Protein AF-A0A453B6P6-F1 (afdb_monomer_lite)

Sequence (102 aa):
MLSKTIYILDATSGLSSQLKKRHEMVADKLHVALFACILNFFQKWHVDCSNWRKKFPFLMTSIFPKNQSGVCALHVARHFNGTSLEEILTHVCIMFCLPCYR

pLDDT: mean 81.22, std 14.06, range [35.28, 96.56]

Structure (mmCIF, N/CA/C/O backbone):
data_AF-A0A453B6P6-F1
#
_entry.id   AF-A0A453B6P6-F1
#
loop_
_atom_site.group_PDB
_atom_site.id
_atom_site.type_symbol
_atom_site.label_atom_id
_atom_site.label_alt_id
_atom_site.label_comp_id
_atom_site.label_asym_id
_atom_site.label_entity_id
_atom_site.label_seq_id
_atom_site.pdbx_PDB_ins_code
_atom_site.Cartn_x
_atom_site.Cartn_y
_atom_site.Cartn_z
_atom_site.occupancy
_atom_site.B_iso_or_equiv
_atom_site.auth_seq_id
_atom_site.auth_comp_id
_atom_site.auth_asym_id
_atom_site.auth_atom_id
_atom_site.pdbx_PDB_model_num
ATOM 1 N N . MET A 1 1 ? 6.660 1.498 16.887 1.00 46.59 1 MET A N 1
ATOM 2 C CA . MET A 1 1 ? 5.424 2.269 16.625 1.00 46.59 1 MET A CA 1
ATOM 3 C C . MET A 1 1 ? 4.965 1.938 15.209 1.00 46.59 1 MET A C 1
ATOM 5 O O . MET A 1 1 ? 5.741 2.146 14.285 1.00 46.59 1 MET A O 1
ATOM 9 N N . LEU A 1 2 ? 3.783 1.340 15.030 1.00 63.66 2 LEU A N 1
ATOM 10 C CA . LEU A 1 2 ? 3.263 1.004 13.697 1.00 63.66 2 LEU A CA 1
ATOM 11 C C . LEU A 1 2 ? 2.992 2.295 12.911 1.00 63.66 2 LEU A C 1
ATOM 13 O O . LEU A 1 2 ? 2.363 3.219 13.424 1.00 63.66 2 LEU A O 1
ATOM 17 N N . SER A 1 3 ? 3.498 2.381 11.681 1.00 80.00 3 SER A N 1
ATOM 18 C CA . SER A 1 3 ? 3.279 3.556 10.835 1.00 80.00 3 SER A CA 1
ATOM 19 C C . SER A 1 3 ? 1.909 3.452 10.159 1.00 80.00 3 SER A C 1
ATOM 21 O O . SER A 1 3 ? 1.656 2.485 9.443 1.00 80.00 3 SER A O 1
ATOM 23 N N . LYS A 1 4 ? 1.052 4.461 10.333 1.00 89.56 4 LYS A N 1
ATOM 24 C CA . LYS A 1 4 ? -0.202 4.601 9.580 1.00 89.56 4 LYS A CA 1
ATOM 25 C C . LYS A 1 4 ? 0.094 5.080 8.162 1.00 89.56 4 LYS A C 1
ATOM 27 O O . LYS A 1 4 ? 0.103 6.283 7.887 1.00 89.56 4 LYS A O 1
ATOM 32 N N . THR A 1 5 ? 0.419 4.140 7.284 1.00 91.62 5 THR A N 1
ATOM 33 C CA . THR A 1 5 ? 0.814 4.435 5.907 1.00 91.62 5 THR A CA 1
ATOM 34 C C . THR A 1 5 ? 0.041 3.563 4.929 1.00 91.62 5 THR A C 1
ATOM 36 O O . THR A 1 5 ? -0.005 2.348 5.085 1.00 91.62 5 THR A O 1
ATOM 39 N N . ILE A 1 6 ? -0.519 4.188 3.898 1.00 93.19 6 ILE A N 1
ATOM 40 C CA . ILE A 1 6 ? -1.075 3.523 2.723 1.00 93.19 6 ILE A CA 1
ATOM 41 C C . ILE A 1 6 ? -0.003 3.565 1.635 1.00 93.19 6 ILE A C 1
ATOM 43 O O . ILE A 1 6 ? 0.362 4.641 1.150 1.00 93.19 6 ILE A O 1
ATOM 47 N N . TYR A 1 7 ? 0.519 2.400 1.271 1.00 91.81 7 TYR A N 1
ATOM 48 C CA . TYR A 1 7 ? 1.460 2.266 0.166 1.00 91.81 7 TYR A CA 1
ATOM 49 C C . TYR A 1 7 ? 0.694 2.055 -1.132 1.00 91.81 7 TYR A C 1
ATOM 51 O O . TYR A 1 7 ? -0.113 1.138 -1.245 1.00 91.81 7 TYR A O 1
ATOM 59 N N . ILE A 1 8 ? 0.947 2.924 -2.102 1.00 90.81 8 ILE A N 1
ATOM 60 C CA . ILE A 1 8 ? 0.338 2.870 -3.424 1.00 90.81 8 ILE A CA 1
ATOM 61 C C . ILE A 1 8 ? 1.420 2.434 -4.404 1.00 90.81 8 ILE A C 1
ATOM 63 O O . ILE A 1 8 ? 2.398 3.153 -4.616 1.00 90.81 8 ILE A O 1
ATOM 67 N N . LEU A 1 9 ? 1.240 1.245 -4.973 1.00 87.12 9 LEU A N 1
ATOM 68 C CA . LEU A 1 9 ? 2.232 0.562 -5.795 1.00 87.12 9 LEU A CA 1
ATOM 69 C C . LEU A 1 9 ? 1.677 0.423 -7.218 1.00 87.12 9 LEU A C 1
ATOM 71 O O . LEU A 1 9 ? 0.659 -0.234 -7.420 1.00 87.12 9 LEU A O 1
ATOM 75 N N . ASP A 1 10 ? 2.326 1.059 -8.195 1.00 84.56 10 ASP A N 1
ATOM 76 C CA . ASP A 1 10 ? 1.951 0.998 -9.613 1.00 84.56 10 ASP A CA 1
ATOM 77 C C . ASP A 1 10 ? 3.181 0.675 -10.459 1.00 84.56 10 ASP A C 1
ATOM 79 O O . AS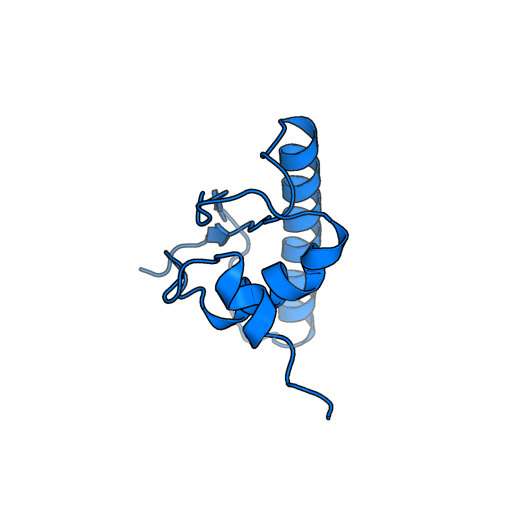P A 1 10 ? 4.190 1.376 -10.402 1.00 84.56 10 ASP A O 1
ATOM 83 N N . ALA A 1 11 ? 3.074 -0.403 -11.232 1.00 78.19 11 ALA A N 1
ATOM 84 C CA . ALA A 1 11 ? 4.148 -0.942 -12.054 1.00 78.19 11 ALA A CA 1
ATOM 85 C C . ALA A 1 11 ? 4.124 -0.502 -13.514 1.00 78.19 11 ALA A C 1
ATOM 87 O O . ALA A 1 11 ? 5.065 -0.746 -14.270 1.00 78.19 11 ALA A O 1
ATOM 88 N N . THR A 1 12 ? 2.998 0.063 -13.936 1.00 71.75 12 THR A N 1
ATOM 89 C CA . THR A 1 12 ? 2.613 0.082 -15.350 1.00 71.75 12 THR A CA 1
ATOM 90 C C . THR A 1 12 ? 2.735 1.444 -16.000 1.00 71.75 12 THR A C 1
ATOM 92 O O . THR A 1 12 ? 2.596 1.587 -17.216 1.00 71.75 12 THR A O 1
ATOM 95 N N . SER A 1 13 ? 3.015 2.461 -15.195 1.00 63.53 13 SER A N 1
ATOM 96 C CA . SER A 1 13 ? 3.138 3.828 -15.665 1.00 63.53 13 SER A CA 1
ATOM 97 C C . SER A 1 13 ? 4.117 4.603 -14.805 1.00 63.53 13 SER A C 1
ATOM 99 O O . SER A 1 13 ? 4.058 4.559 -13.579 1.00 63.53 13 SER A O 1
ATOM 101 N N . GLY A 1 14 ? 4.964 5.400 -15.461 1.00 66.25 14 GLY A N 1
ATOM 102 C CA . GLY A 1 14 ? 5.594 6.535 -14.798 1.00 66.25 14 GLY A CA 1
ATOM 103 C C . GLY A 1 14 ? 4.503 7.399 -14.160 1.00 66.25 14 GLY A C 1
ATOM 104 O O . GLY A 1 14 ? 3.490 7.703 -14.798 1.00 66.25 14 GLY A O 1
ATOM 105 N N . LEU A 1 15 ? 4.668 7.726 -12.880 1.00 68.19 15 LEU A N 1
ATOM 106 C CA . LEU A 1 15 ? 3.622 8.304 -12.039 1.00 68.19 15 LEU A CA 1
ATOM 107 C C . LEU A 1 15 ? 3.310 9.758 -12.444 1.00 68.19 15 LEU A C 1
ATOM 109 O O . LEU A 1 15 ? 3.779 10.709 -11.821 1.00 68.19 15 LEU A O 1
ATOM 113 N N . SER A 1 16 ? 2.519 9.945 -13.503 1.00 80.56 16 SER A N 1
ATOM 114 C CA . SER A 1 16 ? 2.041 11.273 -13.897 1.00 80.56 16 SER A CA 1
ATOM 115 C C . SER A 1 16 ? 1.216 11.906 -12.771 1.00 80.56 16 SER A C 1
ATOM 117 O O . SER A 1 16 ? 0.580 11.213 -11.972 1.00 80.56 16 SER A O 1
ATOM 119 N N . SER A 1 17 ? 1.178 13.238 -12.716 1.00 83.94 17 SER A N 1
ATOM 120 C CA . SER A 1 17 ? 0.433 13.970 -11.681 1.00 83.94 17 SER A CA 1
ATOM 121 C C . SER A 1 17 ? -1.063 13.627 -11.669 1.00 83.94 17 SER A C 1
ATOM 123 O O . SER A 1 17 ? -1.666 13.522 -10.601 1.00 83.94 17 SER A O 1
ATOM 125 N N . GLN A 1 18 ? -1.662 13.402 -12.841 1.00 86.75 18 GLN A N 1
ATOM 126 C CA . GLN A 1 18 ? -3.064 12.999 -12.972 1.00 86.75 18 GLN A CA 1
ATOM 127 C C . GLN A 1 18 ? -3.301 11.580 -12.451 1.00 86.75 18 GLN A C 1
ATOM 129 O O . GLN A 1 18 ? -4.262 11.337 -11.718 1.00 86.75 18 GLN A O 1
ATOM 134 N N . LEU A 1 19 ? -2.410 10.648 -12.790 1.00 85.75 19 LEU A N 1
ATOM 135 C CA . LEU A 1 19 ? -2.514 9.269 -12.333 1.00 85.75 19 LEU A CA 1
ATOM 136 C C . LEU A 1 19 ? -2.302 9.162 -10.821 1.00 85.75 19 LEU A C 1
ATOM 138 O O . LEU A 1 19 ? -3.054 8.462 -10.149 1.00 85.75 19 LEU A O 1
ATOM 142 N N . LYS A 1 20 ? -1.351 9.927 -10.273 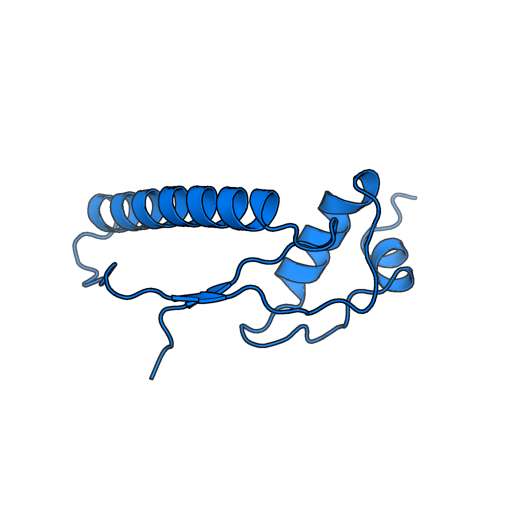1.00 88.19 20 LYS A N 1
ATOM 143 C CA . LYS A 1 20 ? -1.138 10.038 -8.828 1.00 88.19 20 LYS A CA 1
ATOM 144 C C . LYS A 1 20 ? -2.417 10.466 -8.107 1.00 88.19 20 LYS A C 1
ATOM 146 O O . LYS A 1 20 ? -2.846 9.776 -7.189 1.00 88.19 20 LYS A O 1
ATOM 151 N N . LYS A 1 21 ? -3.077 11.536 -8.571 1.00 91.44 21 LYS A N 1
ATOM 152 C CA . LYS A 1 21 ? -4.362 11.996 -8.011 1.00 91.44 21 LYS A CA 1
ATOM 153 C C . LYS A 1 21 ? -5.440 10.916 -8.087 1.00 91.44 21 LYS A C 1
ATOM 155 O O . LYS A 1 21 ? -6.186 10.715 -7.133 1.00 91.44 21 LYS A O 1
ATOM 160 N N . ARG A 1 22 ? -5.524 10.198 -9.213 1.00 91.94 22 ARG A N 1
ATOM 161 C CA . ARG A 1 22 ? -6.472 9.087 -9.371 1.00 91.94 22 ARG A CA 1
ATOM 162 C C . ARG A 1 22 ? -6.229 7.993 -8.335 1.00 91.94 22 ARG A C 1
ATOM 164 O O . ARG A 1 22 ? -7.180 7.554 -7.695 1.00 91.94 22 ARG A O 1
ATOM 171 N N . HIS A 1 23 ? -4.976 7.594 -8.149 1.00 92.25 23 HIS A N 1
ATOM 172 C CA . HIS A 1 23 ? -4.607 6.607 -7.140 1.00 92.25 23 HIS A CA 1
ATOM 173 C C . HIS A 1 23 ? -4.889 7.092 -5.716 1.00 92.25 23 HIS A C 1
ATOM 175 O O . HIS A 1 23 ? -5.404 6.324 -4.909 1.00 92.25 23 HIS A O 1
ATOM 181 N N . GLU A 1 24 ? -4.634 8.366 -5.410 1.00 93.62 24 GLU A N 1
ATOM 182 C CA . GLU A 1 24 ? -4.959 8.952 -4.102 1.00 93.62 24 GLU A CA 1
ATOM 183 C C . GLU A 1 24 ? -6.461 8.894 -3.803 1.00 93.62 24 GLU A C 1
ATOM 185 O O . GLU A 1 24 ? -6.829 8.525 -2.689 1.00 93.62 24 GLU A O 1
ATOM 190 N N . MET A 1 25 ? -7.316 9.194 -4.788 1.00 94.94 25 MET A N 1
ATOM 191 C CA . MET A 1 25 ? -8.774 9.099 -4.639 1.00 94.94 25 MET A CA 1
ATOM 192 C C . MET A 1 25 ? -9.249 7.658 -4.428 1.00 94.94 25 MET A C 1
ATOM 194 O O . MET A 1 25 ? -10.157 7.413 -3.634 1.00 94.94 25 MET A O 1
ATOM 198 N N . VAL A 1 26 ? -8.664 6.695 -5.148 1.00 95.06 26 VAL A N 1
ATOM 199 C CA . VAL A 1 26 ? -8.989 5.271 -4.967 1.00 95.06 26 VAL A CA 1
ATOM 200 C C . VAL A 1 26 ? -8.567 4.808 -3.574 1.00 95.06 26 VAL A C 1
ATOM 202 O O . VAL A 1 26 ? -9.358 4.165 -2.887 1.00 95.06 26 VAL A O 1
ATOM 205 N N . ALA A 1 27 ? -7.367 5.189 -3.132 1.00 95.44 27 ALA A N 1
ATOM 206 C CA . ALA A 1 27 ? -6.872 4.883 -1.797 1.00 95.44 27 ALA A CA 1
ATOM 207 C C . ALA A 1 27 ? -7.789 5.444 -0.699 1.00 95.44 27 ALA A C 1
ATOM 209 O O . ALA A 1 27 ? -8.084 4.726 0.252 1.00 95.44 27 ALA A O 1
ATOM 210 N N . ASP A 1 28 ? -8.301 6.672 -0.846 1.00 95.00 28 ASP A N 1
ATOM 211 C CA . ASP A 1 28 ? -9.254 7.250 0.114 1.00 95.00 28 ASP A CA 1
ATOM 212 C C . ASP A 1 28 ? -10.559 6.461 0.187 1.00 95.00 28 ASP A C 1
ATOM 214 O O . ASP A 1 28 ? -11.031 6.140 1.277 1.00 95.00 28 ASP A O 1
ATOM 218 N N . LYS A 1 29 ? -11.129 6.101 -0.968 1.00 96.56 29 LYS A N 1
ATOM 219 C CA . LYS A 1 29 ? -12.368 5.314 -1.016 1.00 96.56 29 LYS A CA 1
ATOM 220 C C . LYS A 1 29 ? -12.194 3.946 -0.362 1.00 96.56 29 LYS A C 1
ATOM 222 O O . LYS A 1 29 ? -13.048 3.540 0.422 1.00 96.56 29 LYS A O 1
ATOM 227 N N . LEU A 1 30 ? -11.091 3.256 -0.659 1.00 96.25 30 LEU A N 1
ATOM 228 C CA . LEU A 1 30 ? -10.773 1.963 -0.051 1.00 96.25 30 LEU A CA 1
ATOM 229 C C . LEU A 1 30 ? -10.545 2.091 1.454 1.00 96.25 30 LEU A C 1
ATOM 231 O O . LEU A 1 30 ? -11.025 1.255 2.212 1.00 96.25 30 LEU A O 1
ATOM 235 N N . HIS A 1 31 ? -9.859 3.146 1.891 1.00 95.31 31 HIS A N 1
ATOM 236 C CA . HIS A 1 31 ? -9.603 3.400 3.302 1.00 95.31 31 HIS A CA 1
ATOM 237 C C . HIS A 1 31 ? -10.907 3.614 4.082 1.00 95.31 31 HIS A C 1
ATOM 239 O O . HIS A 1 31 ? -11.128 2.951 5.093 1.00 95.31 31 HIS A O 1
ATOM 245 N N . VAL A 1 32 ? -11.814 4.459 3.578 1.00 94.00 32 VAL A N 1
ATOM 246 C CA . VAL A 1 32 ? -13.135 4.674 4.193 1.00 94.00 32 VAL A CA 1
ATOM 247 C C . VAL A 1 32 ? -13.949 3.380 4.222 1.00 94.00 32 VAL A C 1
ATOM 249 O O . VAL A 1 32 ? -14.487 3.022 5.269 1.00 94.00 32 VAL A O 1
ATOM 252 N N . ALA A 1 33 ? -14.015 2.655 3.102 1.00 95.12 33 ALA A N 1
ATOM 253 C CA . ALA A 1 33 ? -14.772 1.408 3.014 1.00 95.12 33 ALA A CA 1
ATOM 254 C C . ALA A 1 33 ? -14.234 0.333 3.971 1.00 95.12 33 ALA A C 1
ATOM 256 O O . ALA A 1 33 ? -15.013 -0.325 4.656 1.00 95.12 33 ALA A O 1
ATOM 257 N N . LEU A 1 34 ? -12.909 0.190 4.072 1.00 94.06 34 LEU A N 1
ATOM 258 C CA . LEU A 1 34 ? -12.271 -0.759 4.981 1.00 94.06 34 LEU A CA 1
ATOM 259 C C . LEU A 1 34 ? -12.631 -0.460 6.438 1.00 94.06 34 LEU A C 1
ATOM 261 O O . LEU A 1 34 ? -13.025 -1.366 7.166 1.00 94.06 34 LEU A O 1
ATOM 265 N N . PHE A 1 35 ? -12.540 0.801 6.863 1.00 92.00 35 PHE A N 1
ATOM 266 C CA . PHE A 1 35 ? -12.891 1.174 8.232 1.00 92.00 35 PHE A CA 1
ATOM 267 C C . PHE A 1 35 ? -14.389 1.046 8.508 1.00 92.00 35 PHE A C 1
ATOM 269 O O . PHE A 1 35 ? -14.753 0.612 9.597 1.00 92.00 35 PHE A O 1
ATOM 276 N N . ALA A 1 36 ? -15.256 1.324 7.532 1.00 91.38 36 ALA A N 1
ATOM 277 C CA . ALA A 1 36 ? -16.684 1.039 7.659 1.00 91.38 36 ALA A CA 1
ATOM 278 C C . ALA A 1 36 ? -16.941 -0.465 7.869 1.00 91.38 36 ALA A C 1
ATOM 280 O O . ALA A 1 36 ? -17.695 -0.841 8.764 1.00 91.38 36 ALA A O 1
ATOM 281 N N . CYS A 1 37 ? -16.264 -1.337 7.114 1.00 93.31 37 CYS A N 1
ATOM 282 C CA . CYS A 1 37 ? -16.324 -2.783 7.330 1.00 93.31 37 CYS A CA 1
ATOM 283 C C . CYS A 1 37 ? -15.823 -3.169 8.727 1.00 93.31 37 CYS A C 1
ATOM 285 O O . CYS A 1 37 ? -16.477 -3.950 9.414 1.00 93.31 37 CYS A O 1
ATOM 287 N N . ILE A 1 38 ? -14.697 -2.607 9.176 1.00 91.88 38 ILE A N 1
ATOM 288 C CA . ILE A 1 38 ? -14.158 -2.904 10.508 1.00 91.88 38 ILE A CA 1
ATOM 289 C C . ILE A 1 38 ? -15.152 -2.494 11.599 1.00 91.88 38 ILE A C 1
ATOM 291 O O . ILE A 1 38 ? -15.439 -3.292 12.484 1.00 91.88 38 ILE A O 1
ATOM 295 N N . LEU A 1 39 ? -15.733 -1.297 11.511 1.00 89.12 39 LEU A N 1
ATOM 296 C CA . LEU A 1 39 ? -16.723 -0.813 12.476 1.00 89.12 39 LEU A CA 1
ATOM 297 C C . LEU A 1 39 ? -17.984 -1.687 12.502 1.00 89.12 39 LEU A C 1
ATOM 299 O O . LEU A 1 39 ? -18.511 -1.970 13.576 1.00 89.12 39 LEU A O 1
ATOM 303 N N . ASN A 1 40 ? -18.442 -2.149 11.337 1.00 90.62 40 ASN A N 1
ATOM 304 C CA . ASN A 1 40 ? -19.647 -2.968 11.230 1.00 90.62 40 ASN A CA 1
ATOM 305 C C . ASN A 1 40 ? -19.442 -4.396 11.758 1.00 90.62 40 ASN A C 1
ATOM 307 O O . ASN A 1 40 ? -20.311 -4.917 12.456 1.00 90.62 40 ASN A O 1
ATOM 311 N N . PHE A 1 41 ? -18.310 -5.029 11.437 1.00 93.06 41 PHE A N 1
ATOM 312 C CA . PHE A 1 41 ? -18.077 -6.449 11.729 1.00 93.06 41 PHE A CA 1
ATOM 313 C C . PHE A 1 41 ? -17.227 -6.700 12.984 1.00 93.06 41 PHE A C 1
ATOM 315 O O . PHE A 1 41 ? -17.324 -7.768 13.583 1.00 93.06 41 PHE A O 1
ATOM 322 N N . PHE A 1 42 ? -16.421 -5.730 13.421 1.00 89.44 42 PHE A N 1
ATOM 323 C CA . PHE A 1 42 ? -15.457 -5.871 14.517 1.00 89.44 42 PHE A CA 1
ATOM 324 C C . PHE A 1 42 ? -15.647 -4.769 15.567 1.00 89.44 42 PHE A C 1
ATOM 326 O O . PHE A 1 42 ? -14.719 -4.047 15.915 1.00 89.44 42 PHE A O 1
ATOM 333 N N . GLN A 1 43 ? -16.855 -4.663 16.126 1.00 81.69 43 GLN A N 1
ATOM 334 C CA . GLN A 1 43 ? -17.273 -3.582 17.039 1.00 81.69 43 GLN A CA 1
ATOM 335 C C . GLN A 1 43 ? -16.380 -3.375 18.282 1.00 81.69 43 GLN A C 1
ATOM 337 O O . GLN A 1 43 ? -16.397 -2.305 18.882 1.00 81.69 43 GLN A O 1
ATOM 342 N N . LYS A 1 44 ? -15.594 -4.384 18.684 1.00 87.50 44 LYS A N 1
ATOM 343 C CA . LYS A 1 44 ? -14.655 -4.302 19.821 1.00 87.50 44 LYS A CA 1
ATOM 344 C C . LYS A 1 44 ? -13.248 -3.834 19.429 1.00 87.50 44 LYS A C 1
ATOM 346 O O . LYS A 1 44 ? -12.387 -3.706 20.294 1.00 87.50 44 LYS A O 1
ATOM 351 N N . TRP A 1 45 ? -12.975 -3.636 18.141 1.00 86.75 45 TRP A N 1
ATOM 352 C CA . TRP A 1 45 ? -11.682 -3.156 17.667 1.00 86.75 45 TRP A CA 1
ATOM 353 C C . TRP A 1 45 ? -11.652 -1.630 17.699 1.00 86.75 45 TRP A C 1
ATOM 355 O O . TRP A 1 45 ? -12.333 -0.957 16.929 1.00 86.75 45 TRP A O 1
ATOM 365 N N . HIS A 1 46 ? -10.815 -1.076 18.573 1.00 79.62 46 HIS A N 1
ATOM 366 C CA . HIS A 1 46 ? -10.533 0.355 18.600 1.00 79.62 46 HIS A CA 1
ATOM 367 C C . HIS A 1 46 ? -9.549 0.704 17.479 1.00 79.62 46 HIS A C 1
ATOM 369 O O . HIS A 1 46 ? -8.333 0.682 17.669 1.00 79.62 46 HIS A O 1
ATOM 375 N N . VAL A 1 47 ? -10.078 0.986 16.290 1.00 80.81 47 VAL A N 1
ATOM 376 C CA . VAL A 1 47 ? -9.284 1.365 15.116 1.00 80.81 47 VAL A CA 1
ATOM 377 C C . VAL A 1 47 ? -9.378 2.862 14.838 1.00 80.81 47 VAL A C 1
ATOM 379 O O . VAL A 1 47 ? -10.452 3.454 14.862 1.00 80.81 47 VAL A O 1
ATOM 382 N N . ASP A 1 48 ? -8.233 3.476 14.544 1.00 85.38 48 ASP A N 1
ATOM 383 C CA . ASP A 1 48 ? -8.124 4.907 14.262 1.00 85.38 48 ASP A CA 1
ATOM 384 C C . ASP A 1 48 ? -7.845 5.153 12.769 1.00 85.38 48 ASP A C 1
ATOM 386 O O . ASP A 1 48 ? -6.770 4.821 12.252 1.00 85.38 48 ASP A O 1
ATOM 390 N N . CYS A 1 49 ? -8.825 5.748 12.085 1.00 86.44 49 CYS A N 1
ATOM 391 C CA . CYS A 1 49 ? -8.774 6.092 10.661 1.00 86.44 49 CYS A CA 1
ATOM 392 C C . CYS A 1 49 ? -8.080 7.434 10.378 1.00 86.44 49 CYS A C 1
ATOM 394 O O . CYS A 1 49 ? -7.876 7.801 9.221 1.00 86.44 49 CYS A O 1
ATOM 396 N N . SER A 1 50 ? -7.701 8.189 11.409 1.00 87.75 50 SER A N 1
ATOM 397 C CA . SER A 1 50 ? -7.099 9.509 11.248 1.00 87.75 50 SER A CA 1
ATOM 398 C C . SER A 1 50 ? -5.602 9.433 10.932 1.00 87.75 50 SER A C 1
ATOM 400 O O . SER A 1 50 ? -4.887 8.519 11.361 1.00 87.75 50 SER A O 1
ATOM 402 N N . ASN A 1 51 ? -5.114 10.451 10.216 1.00 89.00 51 ASN A N 1
ATOM 403 C CA . ASN A 1 51 ? -3.688 10.729 10.009 1.00 89.00 51 ASN A CA 1
ATOM 404 C C . ASN A 1 51 ? -2.896 9.632 9.267 1.00 89.00 51 ASN A C 1
ATOM 406 O O . ASN A 1 51 ? -1.683 9.498 9.455 1.00 89.00 51 ASN A O 1
ATOM 410 N N . TRP A 1 52 ? -3.558 8.861 8.399 1.00 92.88 52 TRP A N 1
ATOM 411 C CA . TRP A 1 52 ? -2.884 7.924 7.500 1.00 92.88 52 TRP A CA 1
ATOM 412 C C . TRP A 1 52 ? -2.195 8.669 6.357 1.00 92.88 52 T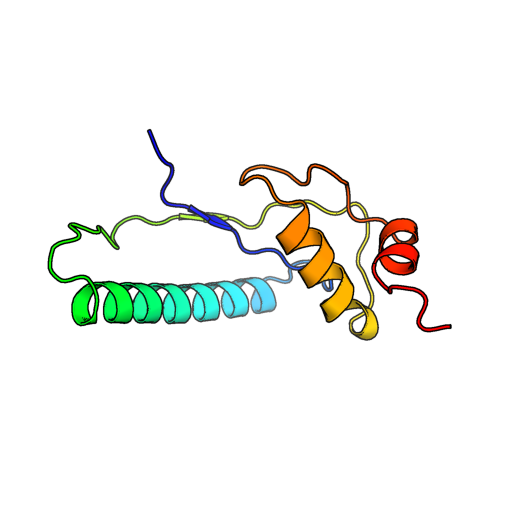RP A C 1
ATOM 414 O O . TRP A 1 52 ? -2.817 9.437 5.624 1.00 92.88 52 TRP A O 1
ATOM 424 N N . ARG A 1 53 ? -0.893 8.433 6.184 1.00 93.25 53 ARG A N 1
ATOM 425 C CA . ARG A 1 53 ? -0.107 9.036 5.100 1.00 93.25 53 ARG A CA 1
ATOM 426 C C . ARG A 1 53 ? -0.120 8.141 3.872 1.00 93.25 53 ARG A C 1
ATOM 428 O O . ARG A 1 53 ? -0.003 6.929 3.997 1.00 93.25 53 ARG A O 1
ATOM 435 N N . LYS A 1 54 ? -0.174 8.726 2.680 1.00 92.88 54 LYS A N 1
ATOM 436 C CA . LYS A 1 54 ? -0.017 7.985 1.422 1.00 92.88 54 LYS A CA 1
ATOM 437 C C . LYS A 1 54 ? 1.431 8.065 0.960 1.00 92.88 54 LYS A C 1
ATOM 439 O O . LYS A 1 54 ? 2.035 9.137 1.006 1.00 92.88 54 LYS A O 1
ATOM 444 N N . LYS A 1 55 ? 1.988 6.945 0.509 1.00 91.06 55 LYS A N 1
ATOM 445 C CA . LYS A 1 55 ? 3.328 6.886 -0.081 1.00 91.06 55 LYS A CA 1
ATOM 446 C C . LYS A 1 55 ? 3.281 6.217 -1.443 1.00 91.06 55 LYS A C 1
ATOM 448 O O . LYS A 1 55 ? 2.599 5.215 -1.624 1.00 91.06 55 LYS A O 1
ATOM 453 N N . PHE A 1 56 ? 4.077 6.761 -2.353 1.00 87.75 56 PHE A N 1
ATOM 454 C CA . PHE A 1 56 ? 4.321 6.229 -3.688 1.00 87.75 56 PHE A CA 1
ATOM 455 C C . PHE A 1 56 ? 5.788 5.814 -3.767 1.00 87.75 56 PHE A C 1
ATOM 457 O O . PHE A 1 56 ? 6.616 6.595 -4.240 1.00 87.75 56 PHE A O 1
ATOM 464 N N . PRO A 1 57 ? 6.157 4.666 -3.183 1.00 82.50 57 PRO A N 1
ATOM 465 C CA . PRO A 1 57 ? 7.536 4.225 -3.223 1.00 82.50 57 PRO A CA 1
ATOM 466 C C . PRO A 1 57 ? 7.904 3.834 -4.657 1.00 82.50 57 PRO A C 1
ATOM 468 O O . PRO A 1 57 ? 7.141 3.174 -5.363 1.00 82.50 57 PRO A O 1
ATOM 471 N N . PHE A 1 58 ? 9.093 4.244 -5.082 1.00 76.00 58 PHE A N 1
ATOM 472 C CA . PHE A 1 58 ? 9.665 3.796 -6.342 1.00 76.00 58 PHE A CA 1
ATOM 473 C C . PHE A 1 58 ? 10.375 2.464 -6.089 1.00 76.00 58 PHE A C 1
ATOM 475 O O . PHE A 1 58 ? 11.492 2.443 -5.581 1.00 76.00 58 PHE A O 1
ATOM 482 N N . LEU A 1 59 ? 9.682 1.354 -6.350 1.00 71.56 59 LEU A N 1
ATOM 483 C CA . LEU A 1 59 ? 10.167 -0.000 -6.036 1.00 71.56 59 LEU A CA 1
ATOM 484 C C . LEU A 1 59 ? 10.624 -0.785 -7.271 1.00 71.56 59 LEU A C 1
ATOM 486 O O . LEU A 1 59 ? 10.933 -1.969 -7.167 1.00 71.56 59 LEU A O 1
ATOM 490 N N . MET A 1 60 ? 10.628 -0.156 -8.445 1.00 71.12 60 MET A N 1
ATOM 491 C CA . MET A 1 60 ? 10.816 -0.843 -9.720 1.00 71.12 60 MET A CA 1
ATOM 492 C C . MET A 1 60 ? 11.932 -0.207 -10.518 1.00 71.12 60 MET A C 1
ATOM 494 O O . MET A 1 60 ? 12.043 1.010 -10.584 1.00 71.12 60 MET A O 1
ATOM 498 N N . THR A 1 61 ? 12.738 -1.042 -11.158 1.00 67.94 61 THR A N 1
ATOM 499 C CA . THR A 1 61 ? 13.829 -0.601 -12.031 1.00 67.94 61 THR A CA 1
ATOM 500 C C . THR A 1 61 ? 13.362 -0.363 -13.466 1.00 67.94 61 THR A C 1
ATOM 502 O O . THR A 1 61 ? 14.130 0.117 -14.296 1.00 67.94 61 THR A O 1
ATOM 505 N N . SER A 1 62 ? 12.115 -0.711 -13.796 1.00 71.44 62 SER A N 1
ATOM 506 C CA . SER A 1 62 ? 11.571 -0.657 -15.154 1.00 71.44 62 SER A CA 1
ATOM 507 C C . SER A 1 62 ? 10.072 -0.360 -15.140 1.00 71.44 62 SER A C 1
ATOM 509 O O . SER A 1 62 ? 9.377 -0.680 -14.177 1.00 71.44 62 SER A O 1
ATOM 511 N N . ILE A 1 63 ? 9.579 0.259 -16.215 1.00 77.50 63 ILE A N 1
ATOM 512 C CA . ILE A 1 63 ? 8.145 0.456 -16.454 1.00 77.50 63 ILE A CA 1
ATOM 513 C C . ILE A 1 63 ? 7.643 -0.742 -17.255 1.00 77.50 63 ILE A C 1
ATOM 515 O O . ILE A 1 63 ? 8.172 -1.034 -18.327 1.00 77.50 63 ILE A O 1
ATOM 519 N N . PHE A 1 64 ? 6.608 -1.409 -16.754 1.00 82.25 64 PHE A N 1
ATOM 520 C CA . PHE A 1 64 ? 6.038 -2.582 -17.404 1.00 82.25 64 PHE A CA 1
ATOM 521 C C . PHE A 1 64 ? 4.846 -2.213 -18.293 1.00 82.25 64 PHE A C 1
ATOM 523 O O . PHE A 1 64 ? 4.081 -1.300 -17.973 1.00 82.25 64 PHE A O 1
ATOM 530 N N . PRO A 1 65 ? 4.644 -2.910 -19.421 1.00 82.06 65 PRO A N 1
ATOM 531 C CA . PRO A 1 65 ? 3.494 -2.666 -20.277 1.00 82.06 65 PRO A CA 1
ATOM 532 C C . PRO A 1 65 ? 2.187 -3.052 -19.570 1.00 82.06 65 PRO A C 1
ATOM 534 O O . PRO A 1 65 ? 2.133 -3.955 -18.734 1.00 82.06 65 PRO A O 1
ATOM 537 N N . LYS A 1 66 ? 1.086 -2.388 -19.940 1.00 83.00 66 LYS A N 1
ATOM 538 C CA . LYS A 1 66 ? -0.227 -2.566 -19.289 1.00 83.00 66 LYS A CA 1
ATOM 539 C C . LYS A 1 66 ? -0.734 -4.012 -19.300 1.00 83.00 66 LYS A C 1
ATOM 541 O O . LYS A 1 66 ? -1.411 -4.417 -18.358 1.00 83.00 66 LYS A O 1
ATOM 546 N N . ASN A 1 67 ? -0.407 -4.792 -20.330 1.00 85.44 67 ASN A N 1
ATOM 547 C CA . ASN A 1 67 ? -0.789 -6.206 -20.428 1.00 85.44 67 ASN A CA 1
ATOM 548 C C . ASN A 1 67 ? -0.101 -7.097 -19.375 1.00 85.44 67 ASN A C 1
ATOM 550 O O . ASN A 1 67 ? -0.566 -8.205 -19.137 1.00 85.44 67 ASN A O 1
ATOM 554 N N . GLN A 1 68 ? 0.960 -6.6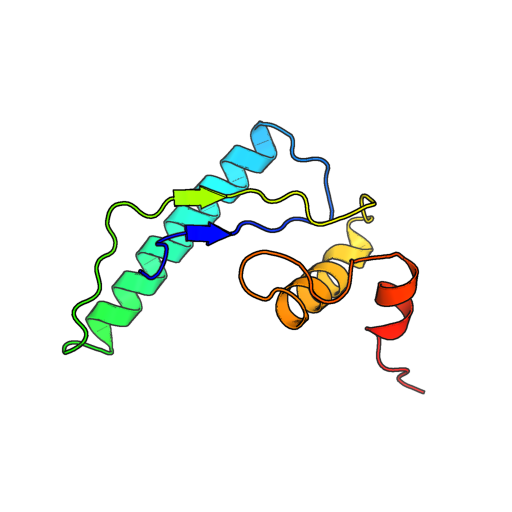17 -18.722 1.00 84.75 68 GLN A N 1
ATOM 555 C CA . GLN A 1 68 ? 1.652 -7.308 -17.630 1.00 84.75 68 GLN A CA 1
ATOM 556 C C . GLN A 1 68 ? 1.219 -6.814 -16.239 1.00 84.75 68 GLN A C 1
ATOM 558 O O . GLN A 1 68 ? 1.659 -7.368 -15.234 1.00 84.75 68 GLN A O 1
ATOM 563 N N . SER A 1 69 ? 0.316 -5.825 -16.164 1.00 84.62 69 SER A N 1
ATOM 564 C CA . SER A 1 69 ? -0.136 -5.194 -14.911 1.00 84.62 69 SER A CA 1
ATOM 565 C C . SER A 1 69 ? -0.553 -6.187 -13.827 1.00 84.62 69 SER A C 1
ATOM 567 O O . SER A 1 69 ? -0.157 -6.026 -12.675 1.00 84.62 69 SER A O 1
ATOM 569 N N . GLY A 1 70 ? -1.310 -7.227 -14.189 1.00 84.88 70 GLY A N 1
ATOM 570 C CA . GLY A 1 70 ? -1.767 -8.248 -13.245 1.00 84.88 70 GLY A CA 1
ATOM 571 C C . GLY A 1 70 ? -0.616 -9.043 -12.626 1.00 84.88 70 GLY A C 1
ATOM 572 O O . GLY A 1 70 ? -0.585 -9.230 -11.411 1.00 84.88 70 GLY A O 1
ATOM 573 N N . VAL A 1 71 ? 0.365 -9.451 -13.437 1.00 86.38 71 VAL A N 1
ATOM 574 C CA . VAL A 1 71 ? 1.536 -10.201 -12.954 1.00 86.38 71 VAL A CA 1
ATOM 575 C C . VAL A 1 71 ? 2.425 -9.309 -12.089 1.00 86.38 71 VAL A C 1
ATOM 577 O O . VAL A 1 71 ? 2.869 -9.732 -11.024 1.00 86.38 71 VAL A O 1
ATOM 580 N N . CYS A 1 72 ? 2.616 -8.046 -12.483 1.00 85.38 72 CYS A N 1
ATOM 581 C CA . CYS A 1 72 ? 3.339 -7.073 -11.667 1.00 85.38 72 CYS A CA 1
ATOM 582 C C . CYS A 1 72 ? 2.660 -6.848 -10.308 1.00 85.38 72 CYS A C 1
ATOM 584 O O . CYS A 1 72 ? 3.337 -6.834 -9.283 1.00 85.38 72 CYS A O 1
ATOM 586 N N . ALA A 1 73 ? 1.332 -6.685 -10.289 1.00 86.50 73 ALA A N 1
ATOM 587 C CA . ALA A 1 73 ? 0.570 -6.497 -9.057 1.00 86.50 73 ALA A CA 1
ATOM 588 C C . ALA A 1 73 ? 0.687 -7.714 -8.129 1.00 86.50 73 ALA A C 1
ATOM 590 O O . ALA A 1 73 ? 0.876 -7.546 -6.925 1.00 86.50 73 ALA A O 1
ATOM 591 N N . LEU A 1 74 ? 0.634 -8.929 -8.687 1.00 87.94 74 LEU A N 1
ATOM 592 C CA . LEU A 1 74 ? 0.797 -10.167 -7.927 1.00 87.94 74 LEU A CA 1
ATOM 593 C C . LEU A 1 74 ? 2.201 -10.290 -7.321 1.00 87.94 74 LEU A C 1
ATOM 595 O O . LEU A 1 74 ? 2.326 -10.574 -6.131 1.00 87.94 74 LEU A O 1
ATOM 599 N N . HIS A 1 75 ? 3.247 -10.040 -8.114 1.00 87.12 75 HIS A N 1
ATOM 600 C CA . HIS A 1 75 ? 4.634 -10.051 -7.635 1.00 87.12 75 HIS A CA 1
ATOM 601 C C . HIS A 1 75 ? 4.825 -9.053 -6.493 1.00 87.12 75 HIS A C 1
ATOM 603 O O . HIS A 1 75 ? 5.330 -9.392 -5.427 1.00 87.12 75 HIS A O 1
ATOM 609 N N . VAL A 1 76 ? 4.350 -7.822 -6.681 1.00 87.31 76 VAL A N 1
ATOM 610 C CA . VAL A 1 76 ? 4.424 -6.785 -5.652 1.00 87.31 76 VAL A CA 1
ATOM 611 C C . VAL A 1 76 ? 3.688 -7.208 -4.381 1.00 87.31 76 VAL A C 1
ATOM 613 O O . VAL A 1 76 ? 4.248 -7.087 -3.299 1.00 87.31 76 VAL A O 1
ATOM 616 N N . ALA A 1 77 ? 2.469 -7.736 -4.490 1.00 87.56 77 ALA A N 1
ATOM 617 C CA . ALA A 1 77 ? 1.705 -8.184 -3.328 1.00 87.56 77 ALA A CA 1
ATOM 618 C C . ALA A 1 77 ? 2.401 -9.322 -2.563 1.00 87.56 77 ALA A C 1
ATOM 620 O O . ALA A 1 77 ? 2.295 -9.386 -1.341 1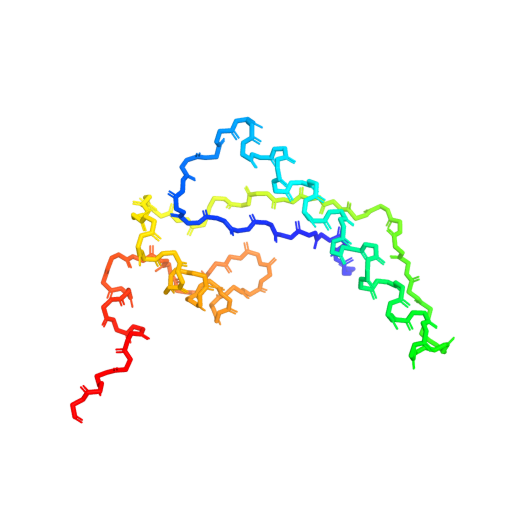.00 87.56 77 ALA A O 1
ATOM 621 N N . ARG A 1 78 ? 3.121 -10.201 -3.270 1.00 88.88 78 ARG A N 1
ATOM 622 C CA . ARG A 1 78 ? 3.844 -11.332 -2.678 1.00 88.88 78 ARG A CA 1
ATOM 623 C C . ARG A 1 78 ? 5.138 -10.922 -1.981 1.00 88.88 78 ARG A C 1
ATOM 625 O O . ARG A 1 78 ? 5.463 -11.492 -0.947 1.00 88.88 78 ARG A O 1
ATOM 632 N N . HIS A 1 79 ? 5.871 -9.976 -2.560 1.00 87.88 79 HIS A N 1
ATOM 633 C CA . HIS A 1 79 ? 7.238 -9.656 -2.142 1.00 87.88 79 HIS A CA 1
ATOM 634 C C . HIS A 1 79 ? 7.360 -8.329 -1.386 1.00 87.88 79 HIS A C 1
ATOM 636 O O . HIS A 1 79 ? 8.457 -7.967 -0.967 1.00 87.88 79 HIS A O 1
ATOM 642 N N . PHE A 1 80 ? 6.274 -7.572 -1.215 1.00 88.44 80 PHE A N 1
ATOM 643 C CA . PHE A 1 80 ? 6.305 -6.319 -0.466 1.00 88.44 80 PHE A CA 1
ATOM 644 C C . PHE A 1 80 ? 6.238 -6.563 1.044 1.00 88.44 80 PHE A C 1
ATOM 646 O O . PHE A 1 80 ? 5.209 -6.971 1.577 1.00 88.44 80 PHE A O 1
ATOM 653 N N . ASN A 1 81 ? 7.317 -6.227 1.751 1.00 87.44 81 ASN A N 1
ATOM 654 C CA . ASN A 1 81 ? 7.445 -6.428 3.201 1.00 87.44 81 ASN A CA 1
ATOM 655 C C . ASN A 1 81 ? 6.977 -5.222 4.045 1.00 87.44 81 ASN A C 1
ATOM 657 O O . ASN A 1 81 ? 7.177 -5.179 5.259 1.00 87.44 81 ASN A O 1
ATOM 661 N N . GLY A 1 82 ? 6.380 -4.207 3.411 1.00 83.56 82 GLY A N 1
ATOM 662 C CA . GLY A 1 82 ? 5.933 -2.976 4.071 1.00 83.56 82 GLY A CA 1
ATOM 663 C C . GLY A 1 82 ? 6.907 -1.798 3.970 1.00 83.56 82 GLY A C 1
ATOM 664 O O . GLY A 1 82 ? 6.534 -0.679 4.333 1.00 83.56 82 GLY A O 1
ATOM 665 N N . THR A 1 83 ? 8.122 -2.000 3.454 1.00 81.50 83 THR A N 1
ATOM 666 C CA . THR A 1 83 ? 9.082 -0.919 3.161 1.00 81.50 83 THR A CA 1
ATOM 667 C C . THR A 1 83 ? 9.710 -1.051 1.777 1.00 81.50 83 THR A C 1
ATOM 669 O O . THR A 1 83 ? 9.854 -0.042 1.085 1.00 81.50 83 THR A O 1
ATOM 672 N N . SER A 1 84 ? 10.030 -2.270 1.350 1.00 83.06 84 SER A N 1
ATOM 673 C CA . SER A 1 84 ? 10.654 -2.580 0.066 1.00 83.06 84 SER A CA 1
ATOM 674 C C . SER A 1 84 ? 10.083 -3.864 -0.537 1.00 83.06 84 SER A C 1
ATOM 676 O O . SER A 1 84 ? 9.272 -4.558 0.077 1.00 83.06 84 SER A O 1
ATOM 678 N N . LEU A 1 85 ? 10.505 -4.176 -1.761 1.00 84.12 85 LEU A N 1
ATOM 679 C CA . LEU A 1 85 ? 10.336 -5.515 -2.313 1.00 84.12 85 LEU A CA 1
ATOM 680 C C . LEU A 1 85 ? 11.522 -6.378 -1.876 1.00 84.12 85 LEU A C 1
ATOM 682 O O . LEU A 1 85 ? 12.666 -5.956 -2.035 1.00 84.12 85 LEU A O 1
ATOM 686 N N . GLU A 1 86 ? 11.252 -7.557 -1.323 1.00 86.12 86 GLU A N 1
ATOM 687 C CA . GLU A 1 86 ? 12.272 -8.575 -1.035 1.00 86.12 86 GLU A CA 1
ATOM 688 C C . GLU A 1 86 ? 12.912 -9.087 -2.328 1.00 86.12 86 GLU A C 1
ATOM 690 O O . GLU A 1 86 ? 14.123 -9.280 -2.397 1.00 86.12 86 GLU A O 1
ATOM 695 N N . GLU A 1 87 ? 12.099 -9.222 -3.377 1.00 83.00 87 GLU A N 1
ATOM 696 C CA . GLU A 1 87 ? 12.539 -9.535 -4.730 1.00 83.00 87 GLU A CA 1
ATOM 697 C C . GLU A 1 87 ? 12.160 -8.390 -5.671 1.00 83.00 87 GLU A C 1
ATOM 699 O O . GLU A 1 87 ? 10.977 -8.094 -5.878 1.00 83.00 87 GLU A O 1
ATOM 704 N N . ILE A 1 88 ? 13.171 -7.726 -6.237 1.00 77.69 88 ILE A N 1
ATOM 705 C CA . ILE A 1 88 ? 12.980 -6.600 -7.157 1.00 77.69 88 ILE A CA 1
ATOM 706 C C . ILE A 1 88 ? 12.169 -7.073 -8.363 1.00 77.69 88 ILE A C 1
ATOM 708 O O . ILE A 1 88 ? 12.486 -8.089 -8.978 1.00 77.69 88 ILE A O 1
ATOM 712 N N . LEU A 1 89 ? 11.147 -6.305 -8.743 1.00 77.88 89 LEU A N 1
ATOM 713 C CA . LEU A 1 89 ? 10.387 -6.615 -9.944 1.00 77.88 89 LEU A CA 1
ATOM 714 C C . LEU A 1 89 ? 11.246 -6.367 -11.192 1.00 77.88 89 LEU A C 1
ATOM 716 O O . LEU A 1 89 ? 11.560 -5.223 -11.525 1.00 77.88 89 LEU A O 1
ATOM 720 N N . THR A 1 90 ? 11.579 -7.444 -11.900 1.00 76.88 90 THR A N 1
ATOM 721 C CA . THR A 1 90 ? 12.284 -7.417 -13.190 1.00 76.88 90 THR A CA 1
ATOM 722 C C . THR A 1 90 ? 11.458 -8.115 -14.276 1.00 76.88 90 THR A C 1
ATOM 724 O O . THR A 1 90 ? 10.542 -8.883 -13.979 1.00 76.88 90 THR A O 1
ATOM 727 N N . HIS A 1 91 ? 11.791 -7.893 -15.555 1.00 69.38 91 HIS A N 1
ATOM 728 C CA . HIS A 1 91 ? 11.160 -8.617 -16.672 1.00 69.38 91 HIS A CA 1
ATOM 729 C C . HIS A 1 91 ? 11.314 -10.141 -16.568 1.00 69.38 91 HIS A C 1
ATOM 731 O O . HIS A 1 91 ? 10.442 -10.874 -17.031 1.00 69.38 91 HIS A O 1
ATOM 737 N N . VAL A 1 92 ? 12.384 -10.614 -15.924 1.00 64.44 92 VAL A N 1
ATOM 738 C CA . VAL A 1 92 ? 12.642 -12.040 -15.703 1.00 64.44 92 VAL A CA 1
ATOM 739 C C . VAL A 1 92 ? 11.641 -12.617 -14.696 1.00 64.44 92 VAL A C 1
ATOM 741 O O . VAL A 1 92 ? 11.062 -13.666 -14.957 1.00 64.44 92 VAL A O 1
ATOM 744 N N . CYS A 1 93 ? 11.345 -11.905 -13.604 1.00 61.03 93 CYS A N 1
ATOM 745 C CA . CYS A 1 93 ? 10.390 -12.356 -12.581 1.00 61.03 93 CYS A CA 1
ATOM 746 C C . CYS A 1 93 ? 8.971 -12.556 -13.146 1.00 61.03 93 CYS A C 1
ATOM 748 O O . CYS A 1 93 ? 8.288 -13.515 -12.796 1.00 61.03 93 CYS A O 1
ATOM 750 N N . ILE A 1 94 ? 8.542 -11.708 -14.090 1.00 59.66 94 ILE A N 1
ATOM 751 C CA . ILE A 1 94 ? 7.218 -11.814 -14.734 1.00 59.66 94 ILE A CA 1
ATOM 752 C C . ILE A 1 94 ? 7.071 -13.116 -15.529 1.00 59.66 94 ILE A C 1
ATOM 754 O O . ILE A 1 94 ? 5.982 -13.689 -15.560 1.00 59.66 94 ILE A O 1
ATOM 758 N N . MET A 1 95 ? 8.153 -13.614 -16.133 1.00 57.56 95 MET A N 1
ATOM 759 C CA . MET A 1 95 ? 8.134 -14.897 -16.841 1.00 57.56 95 MET A CA 1
ATOM 760 C C . MET A 1 95 ? 7.953 -16.092 -15.896 1.00 57.56 95 MET A C 1
ATOM 762 O O . MET A 1 95 ? 7.374 -17.090 -16.310 1.00 57.56 95 MET A O 1
ATOM 766 N N . PHE A 1 96 ? 8.409 -15.991 -14.642 1.00 53.75 96 PHE A N 1
ATOM 767 C CA . PHE A 1 96 ? 8.329 -17.071 -13.649 1.00 53.75 96 PHE A CA 1
ATOM 768 C C . PHE A 1 96 ? 7.080 -17.006 -12.756 1.00 53.75 96 PHE A C 1
ATOM 770 O O . PHE A 1 96 ? 6.694 -18.016 -12.172 1.00 53.75 96 PHE A O 1
ATOM 777 N N . CYS A 1 97 ? 6.418 -15.847 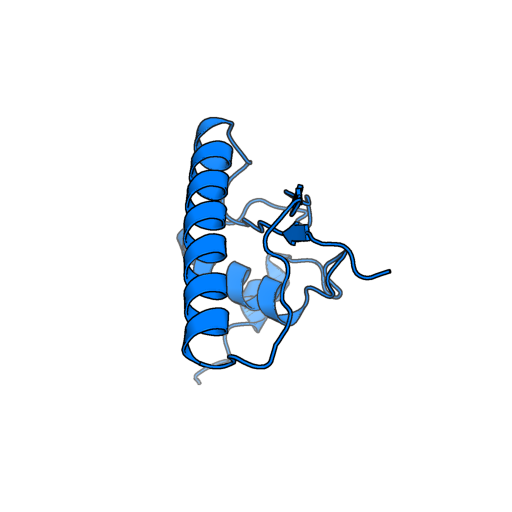-12.652 1.00 51.97 97 CYS A N 1
ATOM 778 C CA . CYS A 1 97 ? 5.146 -15.714 -11.932 1.00 51.97 97 CYS A CA 1
ATOM 779 C C . CYS A 1 97 ? 3.948 -16.331 -12.669 1.00 51.97 97 CYS A C 1
ATOM 781 O O . CYS A 1 97 ? 2.896 -16.522 -12.057 1.00 51.97 97 CYS A O 1
ATOM 783 N N . LEU A 1 98 ? 4.080 -16.644 -13.960 1.00 47.91 98 LEU A N 1
ATOM 784 C CA . LEU A 1 98 ? 3.157 -17.548 -14.631 1.00 47.91 98 LEU A CA 1
ATOM 785 C C . LEU A 1 98 ? 3.586 -18.968 -14.254 1.00 47.91 98 LEU A C 1
ATOM 787 O O . LEU A 1 98 ? 4.645 -19.402 -14.712 1.00 47.91 98 LEU A O 1
ATOM 791 N N . PRO A 1 99 ? 2.817 -19.717 -13.440 1.00 42.56 99 PRO A N 1
ATOM 792 C CA . PRO A 1 99 ? 3.051 -21.144 -13.384 1.00 42.56 99 PRO A CA 1
ATOM 793 C C . PRO A 1 99 ? 2.927 -21.636 -14.822 1.00 42.56 99 PRO A C 1
ATOM 795 O O . PRO A 1 99 ? 1.946 -21.327 -15.503 1.00 42.56 99 PRO A O 1
ATOM 798 N N . CYS A 1 100 ? 3.955 -22.336 -15.295 1.00 39.34 100 CYS A N 1
ATOM 799 C CA . CYS A 1 100 ? 3.869 -23.167 -16.478 1.00 39.34 100 CYS A CA 1
ATOM 800 C C . CYS A 1 100 ? 2.632 -24.062 -16.330 1.00 39.34 100 CYS A C 1
ATOM 802 O O . CYS A 1 100 ? 2.712 -25.137 -15.746 1.00 39.34 100 CYS A O 1
ATOM 804 N N . TYR A 1 101 ? 1.487 -23.616 -16.845 1.00 35.28 101 TYR A N 1
ATOM 805 C CA . TYR A 1 101 ? 0.421 -24.499 -17.278 1.00 35.28 101 TYR A CA 1
ATOM 806 C C . TYR A 1 101 ? 0.955 -25.165 -18.546 1.00 35.28 101 TYR A C 1
ATOM 808 O O . TYR A 1 101 ? 0.778 -24.666 -19.657 1.00 35.28 101 TYR A O 1
ATOM 816 N N . ARG A 1 102 ? 1.730 -26.229 -18.346 1.00 35.50 102 ARG A N 1
ATOM 817 C CA . ARG A 1 102 ? 1.922 -27.287 -19.330 1.00 35.50 102 ARG A CA 1
ATOM 818 C C . ARG A 1 102 ? 1.182 -28.511 -18.834 1.00 35.50 102 ARG A C 1
ATOM 820 O O . ARG A 1 102 ? 1.295 -28.786 -17.621 1.00 35.50 102 ARG A O 1
#

Foldseek 3Di:
DDALEDEDEFQADDCDPVNVVVSVVVSVVVLVVVVVVCCVPVVPDPDDSPDRYYDHDPAAPDHDHPVLRVLVVVQCVVQPPPPYGPDGDDPVSSVVSPPPPD

Secondary structure (DSSP, 8-state):
----EEE---SSS---HHHHHHHHHHHHHHHHHHHHHHHHH-TT-----TTPEEE----BSSPPPGGGHHHHHHHHHHHB-SSSBSS-B-HHHHHHSS----

Radius of gyration: 16.08 Å; chains: 1; bounding box: 34×41×40 Å

Organism: Aegilops tauschii subsp. strangulata (NCBI:txid200361)